Protein AF-A0A497PRG1-F1 (afdb_monomer_lite)

pLDDT: mean 86.16, std 14.89, range [38.84, 97.88]

Secondary structure (DSSP, 8-state):
--TT---HHHHHHHHHHHHHHHHHHHHHHHHHHHHSSSHHHHHHHHHHHHHHHHHHHHHHHHHHHHH--------SS----------

Sequence (87 aa):
MDVGKVDKHKEKLIKTVSEEVTTLFEKVLDYAEVAVPNSDQYKKLRSKILRVGNNCIRNISKEINLHYEVKYVAPTETVIESKLANK

Radius of gyration: 21.88 Å; chains: 1; bounding box: 43×38×67 Å

Foldseek 3Di:
DCPPCPDVVLVVVLVVVLVVLVVVLVVVLVVLVVPPPDDVVSVVVNVVSVVVSVVVSVVVSVCSVPPPDDDDDDDPDDDDDDDPDDD

Structure (mmCIF, N/CA/C/O backbone):
data_AF-A0A497PRG1-F1
#
_entry.id   AF-A0A497PRG1-F1
#
loop_
_atom_site.group_PDB
_atom_site.id
_atom_site.type_symbol
_atom_site.label_atom_id
_atom_site.label_alt_id
_atom_site.label_comp_id
_atom_site.label_asym_id
_atom_site.label_entity_id
_atom_site.label_seq_id
_atom_site.pdbx_PDB_ins_code
_atom_site.Cartn_x
_atom_site.Cartn_y
_atom_site.Cartn_z
_atom_site.occupancy
_atom_site.B_iso_or_equiv
_atom_site.auth_seq_id
_atom_site.auth_comp_id
_atom_site.auth_asym_id
_atom_site.auth_atom_id
_atom_site.pdbx_PDB_model_num
ATOM 1 N N . MET A 1 1 ? 27.766 1.066 -20.676 1.00 38.84 1 MET A N 1
ATOM 2 C CA . MET A 1 1 ? 26.749 0.506 -19.762 1.00 38.84 1 MET A CA 1
ATOM 3 C C . MET A 1 1 ? 26.236 1.675 -18.947 1.00 38.84 1 MET A C 1
ATOM 5 O O . MET A 1 1 ? 27.015 2.268 -18.216 1.00 38.84 1 MET A O 1
ATOM 9 N N . ASP A 1 2 ? 25.011 2.113 -19.218 1.00 40.12 2 ASP A N 1
ATOM 10 C CA . ASP A 1 2 ? 24.459 3.373 -18.712 1.00 40.12 2 ASP A CA 1
ATOM 11 C C . ASP A 1 2 ? 23.814 3.121 -17.338 1.00 40.12 2 ASP A C 1
ATOM 13 O O . ASP A 1 2 ? 22.654 2.737 -17.234 1.00 40.12 2 ASP A O 1
ATOM 17 N N . VAL A 1 3 ? 24.620 3.239 -16.279 1.00 45.62 3 VAL A N 1
ATOM 18 C CA . VAL A 1 3 ? 24.275 2.894 -14.881 1.00 45.62 3 VAL A CA 1
ATOM 19 C C . VAL A 1 3 ? 23.340 3.942 -14.231 1.00 45.62 3 VAL A C 1
ATOM 21 O O . VAL A 1 3 ? 23.017 3.847 -13.053 1.00 45.62 3 VAL A O 1
ATOM 24 N N . GLY A 1 4 ? 22.871 4.950 -14.978 1.00 42.75 4 GLY A N 1
ATOM 25 C CA . GLY A 1 4 ? 22.154 6.110 -14.425 1.00 42.75 4 GLY A CA 1
ATOM 26 C C . GLY A 1 4 ? 20.649 6.196 -14.700 1.00 42.75 4 GLY A C 1
ATOM 27 O O . GLY A 1 4 ? 19.976 7.021 -14.083 1.00 42.75 4 GLY A O 1
ATOM 28 N N . LYS A 1 5 ? 20.082 5.380 -15.598 1.00 50.16 5 LYS A N 1
ATOM 29 C CA . LYS A 1 5 ? 18.627 5.358 -15.826 1.00 50.16 5 LYS A CA 1
ATOM 30 C C . LYS A 1 5 ? 17.989 4.338 -14.897 1.00 50.16 5 LYS A C 1
ATOM 32 O O . LYS A 1 5 ? 17.704 3.216 -15.305 1.00 50.16 5 LYS A O 1
ATOM 37 N N . VAL A 1 6 ? 17.750 4.740 -13.651 1.00 53.91 6 VAL A N 1
ATOM 38 C CA . VAL A 1 6 ? 16.706 4.088 -12.854 1.00 53.91 6 VAL A CA 1
ATOM 39 C C . VAL A 1 6 ? 15.449 4.070 -13.726 1.00 53.91 6 VAL A C 1
ATOM 41 O O . VAL A 1 6 ? 15.054 5.066 -14.335 1.00 53.91 6 VAL A O 1
ATOM 44 N N . ASP A 1 7 ? 14.953 2.865 -13.942 1.00 74.69 7 ASP A N 1
ATOM 45 C CA . ASP A 1 7 ? 14.037 2.525 -15.011 1.00 74.69 7 ASP A CA 1
ATOM 46 C C . ASP A 1 7 ? 12.672 3.171 -14.745 1.00 74.69 7 ASP A C 1
ATOM 48 O O . ASP A 1 7 ? 11.888 2.678 -13.935 1.00 74.69 7 ASP A O 1
ATOM 52 N N . LYS A 1 8 ? 12.391 4.311 -15.395 1.00 82.06 8 LYS A N 1
ATOM 53 C CA . LYS A 1 8 ? 11.154 5.096 -15.203 1.00 82.06 8 LYS A CA 1
ATOM 54 C C . LYS A 1 8 ? 9.884 4.243 -15.307 1.00 82.06 8 LYS A C 1
ATOM 56 O O . LYS A 1 8 ? 8.861 4.576 -14.711 1.00 82.06 8 LYS A O 1
ATOM 61 N N . HIS A 1 9 ? 9.932 3.145 -16.062 1.00 83.00 9 HIS A N 1
ATOM 62 C CA . HIS A 1 9 ? 8.823 2.202 -16.171 1.00 83.00 9 HIS A CA 1
ATOM 63 C C . HIS A 1 9 ? 8.656 1.363 -14.900 1.00 83.00 9 HIS A C 1
ATOM 65 O O . HIS A 1 9 ? 7.525 1.190 -14.445 1.00 83.00 9 HIS A O 1
ATOM 71 N N . LYS A 1 10 ? 9.756 0.911 -14.283 1.00 87.81 10 LYS A N 1
ATOM 72 C CA . LYS A 1 10 ? 9.720 0.265 -12.962 1.00 87.81 10 LYS A CA 1
ATOM 73 C C . LYS A 1 10 ? 9.248 1.227 -11.888 1.00 87.81 10 LYS A C 1
ATOM 75 O O . LYS A 1 10 ? 8.410 0.847 -11.084 1.00 87.81 10 LYS A O 1
ATOM 80 N N . GLU A 1 11 ? 9.721 2.471 -11.894 1.00 89.69 11 GLU A N 1
ATOM 81 C CA . GLU A 1 11 ? 9.257 3.488 -10.940 1.00 89.69 11 GLU A CA 1
ATOM 82 C C . GLU A 1 11 ? 7.748 3.720 -11.060 1.00 89.69 11 GLU A C 1
ATOM 84 O O . GLU A 1 11 ? 7.039 3.757 -10.053 1.00 89.69 11 GLU A O 1
ATOM 89 N N . LYS A 1 12 ? 7.236 3.808 -12.295 1.00 90.19 12 LYS A N 1
ATOM 90 C CA . LYS A 1 12 ? 5.798 3.924 -12.550 1.00 90.19 12 LYS A CA 1
ATOM 91 C C . LYS A 1 12 ? 5.035 2.697 -12.047 1.00 90.19 12 LYS A C 1
ATOM 93 O O . LYS A 1 12 ? 4.016 2.867 -11.387 1.00 90.19 12 LYS A O 1
ATOM 98 N N . LEU A 1 13 ? 5.534 1.489 -12.314 1.00 90.06 13 LEU A N 1
ATOM 99 C CA . LEU A 1 13 ? 4.924 0.248 -11.830 1.00 90.06 13 LEU A CA 1
ATOM 100 C C . LEU A 1 13 ? 4.904 0.188 -10.296 1.00 90.06 13 LEU A C 1
ATOM 102 O O . LEU A 1 13 ? 3.860 -0.079 -9.709 1.00 90.06 13 LEU A O 1
ATOM 106 N N . ILE A 1 14 ? 6.032 0.488 -9.648 1.00 94.06 14 ILE A N 1
ATOM 107 C CA . ILE A 1 14 ? 6.151 0.540 -8.186 1.00 94.06 14 ILE A CA 1
ATOM 108 C C . ILE A 1 14 ? 5.142 1.529 -7.612 1.00 94.06 14 ILE A C 1
ATOM 110 O O . ILE A 1 14 ? 4.460 1.205 -6.641 1.00 94.06 14 ILE A O 1
ATOM 114 N N . LYS A 1 15 ? 5.015 2.714 -8.219 1.00 95.25 15 LYS A N 1
ATOM 115 C CA . LYS A 1 15 ? 4.043 3.721 -7.792 1.00 95.25 15 LYS A CA 1
ATOM 116 C C . LYS A 1 15 ? 2.612 3.188 -7.876 1.00 95.25 15 LYS A C 1
ATOM 118 O O . LYS A 1 15 ? 1.911 3.234 -6.872 1.00 95.25 15 LYS A O 1
ATOM 123 N N . THR A 1 16 ? 2.212 2.633 -9.020 1.00 95.38 16 THR A N 1
ATOM 124 C CA . THR A 1 16 ? 0.860 2.083 -9.212 1.00 95.38 16 THR A CA 1
ATOM 125 C C . THR A 1 16 ? 0.547 0.978 -8.206 1.00 95.38 16 THR A C 1
ATOM 127 O O . THR A 1 16 ? -0.480 1.029 -7.538 1.00 95.38 16 THR A O 1
ATOM 130 N N . VAL A 1 17 ? 1.456 0.019 -8.014 1.00 94.62 17 VAL A N 1
ATOM 131 C CA . VAL A 1 17 ? 1.229 -1.067 -7.050 1.00 94.62 17 VAL A CA 1
ATOM 132 C C . VAL A 1 17 ? 1.199 -0.540 -5.610 1.00 94.62 17 VAL A C 1
ATOM 134 O O . VAL A 1 17 ? 0.413 -1.009 -4.792 1.00 94.62 17 VAL A O 1
ATOM 137 N N . SER A 1 18 ? 2.012 0.467 -5.283 1.00 96.69 18 SER A N 1
ATOM 138 C CA . SER A 1 18 ? 1.994 1.094 -3.953 1.00 96.69 18 SER A CA 1
ATOM 139 C C . SER A 1 18 ? 0.662 1.788 -3.659 1.00 96.69 18 SER A C 1
ATOM 141 O O . SER A 1 18 ? 0.173 1.714 -2.530 1.00 96.69 18 SER A O 1
ATOM 143 N N . GLU A 1 19 ? 0.069 2.440 -4.661 1.00 97.62 19 GLU A N 1
ATOM 144 C CA . GLU A 1 19 ? -1.258 3.060 -4.563 1.00 97.62 19 GLU A CA 1
ATOM 145 C C . GLU A 1 19 ? -2.338 1.995 -4.319 1.00 97.62 19 GLU A C 1
ATOM 147 O O . GLU A 1 19 ? -3.110 2.121 -3.369 1.00 97.62 19 GLU A O 1
ATOM 152 N N . GLU A 1 20 ? -2.328 0.892 -5.074 1.00 97.12 20 GLU A N 1
ATOM 153 C CA . GLU A 1 20 ? -3.276 -0.218 -4.885 1.00 97.12 20 GLU A CA 1
ATOM 154 C C . GLU A 1 20 ? -3.168 -0.862 -3.498 1.00 97.12 20 GLU A C 1
ATOM 156 O O . GLU A 1 20 ? -4.182 -1.101 -2.833 1.00 97.12 20 GLU A O 1
ATOM 161 N N . VAL A 1 21 ? -1.940 -1.108 -3.026 1.00 97.25 21 VAL A N 1
ATOM 162 C CA . VAL A 1 21 ? -1.705 -1.626 -1.672 1.00 97.25 21 VAL A CA 1
ATOM 163 C C . VAL A 1 21 ? -2.221 -0.631 -0.635 1.00 97.25 21 VAL A C 1
ATOM 165 O O . VAL A 1 21 ? -2.879 -1.036 0.318 1.00 97.25 21 VAL A O 1
ATOM 168 N N . THR A 1 22 ? -1.990 0.667 -0.819 1.00 97.06 22 THR A N 1
ATOM 169 C CA . THR A 1 22 ? -2.500 1.687 0.109 1.00 97.06 22 THR A CA 1
ATOM 170 C C . THR A 1 22 ? -4.026 1.643 0.189 1.00 97.06 22 THR A C 1
ATOM 172 O O . THR A 1 22 ? -4.564 1.491 1.285 1.00 97.06 22 THR A O 1
ATOM 175 N N . THR A 1 23 ? -4.720 1.638 -0.953 1.00 97.44 23 THR A N 1
ATOM 176 C CA . THR A 1 23 ? -6.189 1.548 -1.008 1.00 97.44 23 THR A CA 1
ATOM 177 C C . THR A 1 23 ? -6.726 0.262 -0.377 1.00 97.44 23 THR A C 1
ATOM 179 O O . THR A 1 23 ? -7.763 0.280 0.288 1.00 97.44 23 THR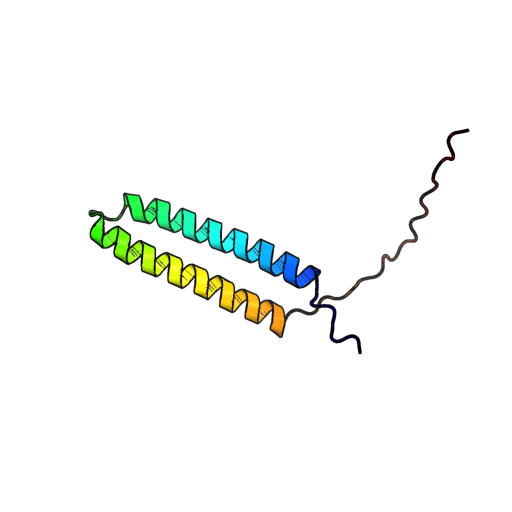 A O 1
ATOM 182 N N . LEU A 1 24 ? -6.040 -0.872 -0.551 1.00 97.38 24 LEU A N 1
ATOM 183 C CA . LEU A 1 24 ? -6.420 -2.122 0.111 1.00 97.38 24 LEU A CA 1
ATOM 184 C C . LEU A 1 24 ? -6.381 -1.972 1.637 1.00 97.38 24 LEU A C 1
ATOM 186 O O . LEU A 1 24 ? -7.330 -2.352 2.322 1.00 97.38 24 LEU A O 1
ATOM 190 N N . PHE A 1 25 ? -5.2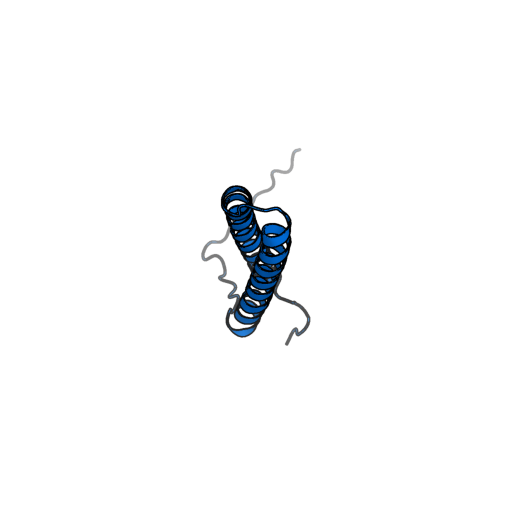88 -1.428 2.169 1.00 97.44 25 PHE A N 1
ATOM 191 C CA . PHE A 1 25 ? -5.111 -1.275 3.610 1.00 97.44 25 PHE A CA 1
ATOM 192 C C . PHE A 1 25 ? -6.045 -0.214 4.205 1.00 97.44 25 PHE A C 1
ATOM 194 O O . PHE A 1 25 ? -6.501 -0.400 5.329 1.00 97.44 25 PHE A O 1
ATOM 201 N N . GLU A 1 26 ? -6.389 0.838 3.461 1.00 96.31 26 GLU A N 1
ATOM 202 C CA . GLU A 1 26 ? -7.435 1.798 3.844 1.00 96.31 26 GLU A CA 1
ATOM 203 C C . GLU A 1 26 ? -8.790 1.105 4.009 1.00 96.31 26 GLU A C 1
ATOM 205 O O . GLU A 1 26 ? -9.387 1.190 5.078 1.00 96.31 26 GLU A O 1
ATOM 210 N N . LYS A 1 27 ? -9.212 0.292 3.032 1.00 96.56 27 LYS A N 1
ATOM 211 C CA . LYS A 1 27 ? -10.464 -0.478 3.145 1.00 96.56 27 LYS A CA 1
ATOM 212 C C . LYS A 1 27 ? -10.462 -1.423 4.344 1.00 96.56 27 LYS A C 1
ATOM 214 O O . LYS A 1 27 ? -11.475 -1.582 5.015 1.00 96.56 27 LYS A O 1
ATOM 219 N N . VAL A 1 28 ? -9.330 -2.071 4.629 1.00 96.56 28 VAL A N 1
ATOM 220 C CA . VAL A 1 28 ? -9.192 -2.925 5.821 1.00 96.56 28 VAL A CA 1
ATOM 221 C C . VAL A 1 28 ? -9.364 -2.110 7.106 1.00 96.56 28 VAL A C 1
ATOM 223 O O . VAL A 1 28 ? -9.967 -2.606 8.059 1.00 96.56 28 VAL A O 1
ATOM 226 N N . LEU A 1 29 ? -8.852 -0.878 7.145 1.00 96.88 29 LEU A N 1
ATOM 227 C CA . LEU A 1 29 ? -9.036 0.016 8.286 1.00 96.88 29 LEU A CA 1
ATOM 228 C C . LEU A 1 29 ? -10.498 0.423 8.462 1.00 96.88 29 LEU A C 1
ATOM 230 O O . LEU A 1 29 ? -10.963 0.377 9.597 1.00 96.88 29 LEU A O 1
ATOM 234 N N . ASP A 1 30 ? -11.224 0.705 7.379 1.00 96.00 30 ASP A N 1
ATOM 235 C CA . ASP A 1 30 ? -12.653 1.043 7.438 1.00 96.00 30 ASP A CA 1
ATOM 236 C C . ASP A 1 30 ? -13.464 -0.075 8.114 1.00 96.00 30 ASP A C 1
ATOM 238 O O . ASP A 1 30 ? -14.250 0.167 9.032 1.00 96.00 30 ASP A O 1
ATOM 242 N N . TYR A 1 31 ? -13.224 -1.333 7.725 1.00 95.69 31 TYR A N 1
ATOM 243 C CA . TYR A 1 31 ? -13.873 -2.478 8.372 1.00 95.69 31 TYR A CA 1
ATOM 244 C C . TYR A 1 31 ? -13.435 -2.646 9.830 1.00 95.69 31 TYR A C 1
ATOM 246 O O . TYR A 1 31 ? -14.258 -2.946 10.697 1.00 95.69 31 TYR A O 1
ATOM 254 N N . ALA A 1 32 ? -12.144 -2.464 10.115 1.00 95.06 32 ALA A N 1
ATOM 255 C CA . ALA A 1 32 ? -11.611 -2.594 11.466 1.00 95.06 32 ALA A CA 1
ATOM 256 C C . ALA A 1 32 ? -12.161 -1.519 12.417 1.00 95.06 32 ALA A C 1
ATOM 258 O O . ALA A 1 32 ? -12.341 -1.799 13.600 1.00 95.06 32 ALA A O 1
ATOM 259 N N . GLU A 1 33 ? -12.444 -0.318 11.919 1.00 94.31 33 GLU A N 1
ATOM 260 C CA . GLU A 1 33 ? -13.011 0.775 12.710 1.00 94.31 33 GLU A CA 1
ATOM 261 C C . GLU A 1 33 ? -14.417 0.451 13.213 1.00 94.31 33 GLU A C 1
ATOM 263 O O . GLU A 1 33 ? -14.734 0.717 14.370 1.00 94.31 33 GLU A O 1
ATOM 268 N N . VAL A 1 34 ? -15.231 -0.187 12.370 1.00 94.31 34 VAL A N 1
ATOM 269 C CA . VAL A 1 34 ? -16.596 -0.601 12.723 1.00 94.31 34 VAL A CA 1
ATOM 270 C C . VAL A 1 34 ? -16.597 -1.870 13.581 1.00 94.31 34 VAL A C 1
ATOM 272 O O . VAL A 1 34 ? -17.415 -2.009 14.488 1.00 94.31 34 VAL A O 1
ATOM 275 N N . ALA A 1 35 ? -15.695 -2.815 13.302 1.00 94.25 35 ALA A N 1
ATOM 276 C CA . ALA A 1 35 ? -15.6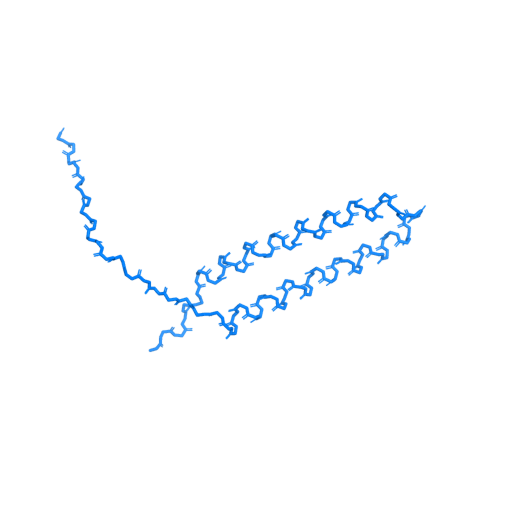89 -4.121 13.959 1.00 94.25 35 ALA A CA 1
ATOM 277 C C . ALA A 1 35 ? -15.054 -4.114 15.361 1.00 94.25 35 ALA A C 1
ATOM 279 O O . ALA A 1 35 ? -15.343 -5.000 16.169 1.00 94.25 35 ALA A O 1
ATOM 280 N N . VAL A 1 36 ? -14.156 -3.168 15.658 1.00 93.56 36 VAL A N 1
ATOM 281 C CA . VAL A 1 36 ? -13.439 -3.140 16.939 1.00 93.56 36 VAL A CA 1
ATOM 282 C C . VAL A 1 36 ? -14.248 -2.369 17.991 1.00 93.56 36 VAL A C 1
ATOM 284 O O . VAL A 1 36 ? -14.532 -1.189 17.811 1.00 93.56 36 VAL A O 1
ATOM 287 N N . PRO A 1 37 ? -14.561 -2.983 19.146 1.00 87.69 37 PRO A N 1
ATOM 288 C CA . PRO A 1 37 ? -15.531 -2.439 20.100 1.00 87.69 37 PRO A CA 1
ATOM 289 C C . PRO A 1 37 ? -15.058 -1.204 20.881 1.00 87.69 37 PRO A C 1
ATOM 291 O O . PRO A 1 37 ? -15.869 -0.562 21.543 1.00 87.69 37 PRO A O 1
ATOM 294 N N . ASN A 1 38 ? -13.761 -0.872 20.873 1.00 93.06 38 ASN A N 1
ATOM 295 C CA . ASN A 1 38 ? -13.259 0.329 21.543 1.00 93.06 38 ASN A CA 1
ATOM 296 C C . ASN A 1 38 ? -12.132 1.035 20.776 1.00 93.06 38 ASN A C 1
ATOM 298 O O . ASN A 1 38 ? -11.316 0.421 20.084 1.00 93.06 38 ASN A O 1
ATOM 302 N N . SER A 1 39 ? -12.066 2.357 20.964 1.00 92.25 39 SER A N 1
ATOM 303 C CA . SER A 1 39 ? -11.133 3.239 20.252 1.00 92.25 39 SER A CA 1
ATOM 304 C C . SER A 1 39 ? -9.661 2.907 20.530 1.00 92.25 39 SER A C 1
ATOM 306 O O . SER A 1 39 ? -8.825 2.986 19.631 1.00 92.25 39 SER A O 1
ATOM 308 N N . ASP A 1 40 ? -9.312 2.488 21.747 1.00 94.50 40 ASP A N 1
ATOM 309 C CA . ASP A 1 40 ? -7.912 2.245 22.110 1.00 94.50 40 ASP A CA 1
ATOM 310 C C . ASP A 1 40 ? -7.355 0.942 21.525 1.00 94.50 40 ASP A C 1
ATOM 312 O O . ASP A 1 40 ? -6.190 0.890 21.113 1.00 94.50 40 ASP A O 1
ATOM 316 N N . GLN A 1 41 ? -8.171 -0.109 21.428 1.00 93.69 41 GLN A N 1
ATOM 317 C CA . GLN A 1 41 ? -7.818 -1.322 20.690 1.00 93.69 41 GLN A CA 1
ATOM 318 C C . GLN A 1 41 ? -7.728 -1.032 19.194 1.00 93.69 41 GLN A C 1
ATOM 320 O O . GLN A 1 41 ? -6.767 -1.479 18.562 1.00 93.69 41 GLN A O 1
ATOM 325 N N . TYR A 1 42 ? -8.647 -0.227 18.648 1.00 96.25 42 TYR A N 1
ATOM 326 C CA . TYR A 1 42 ? -8.592 0.174 17.244 1.00 96.25 42 TYR A CA 1
ATOM 327 C C . TYR A 1 42 ? -7.306 0.945 16.932 1.00 96.25 42 TYR A C 1
ATOM 329 O O . TYR A 1 42 ? -6.589 0.571 16.010 1.00 96.25 42 TYR A O 1
ATOM 337 N N . LYS A 1 43 ? -6.908 1.932 17.746 1.00 96.00 43 LYS A N 1
ATOM 338 C CA . LYS A 1 43 ? -5.638 2.671 17.564 1.00 96.00 43 LYS A CA 1
ATOM 339 C C . LYS A 1 43 ? -4.417 1.745 17.514 1.00 96.00 43 LYS A C 1
ATOM 341 O O . LYS A 1 43 ? -3.528 1.919 16.668 1.00 96.00 43 LYS A O 1
ATOM 346 N N . LYS A 1 44 ? -4.369 0.745 18.403 1.00 95.38 44 LYS A N 1
ATOM 347 C CA . LYS A 1 44 ? -3.294 -0.262 18.433 1.00 95.38 44 LYS A CA 1
ATOM 348 C C . LYS A 1 44 ? -3.317 -1.137 17.179 1.00 95.38 44 LYS A C 1
ATOM 350 O O . LYS A 1 44 ? -2.260 -1.380 16.596 1.00 95.38 44 LYS A O 1
ATOM 355 N N . LEU A 1 45 ? -4.496 -1.593 16.758 1.00 95.75 45 LEU A N 1
ATOM 356 C CA . LEU A 1 45 ? -4.669 -2.410 15.559 1.00 95.75 45 LEU A CA 1
ATOM 357 C C . LEU A 1 45 ? -4.326 -1.625 14.286 1.00 95.75 45 LEU A C 1
ATOM 359 O O . LEU A 1 45 ? -3.502 -2.085 13.499 1.00 95.75 45 LEU A O 1
ATOM 363 N N . ARG A 1 46 ? -4.856 -0.409 14.136 1.00 96.50 46 ARG A N 1
ATOM 364 C CA . ARG A 1 46 ? -4.568 0.523 13.039 1.00 96.50 46 ARG A CA 1
ATOM 365 C C . ARG A 1 46 ? -3.070 0.710 12.843 1.00 96.50 46 ARG A C 1
ATOM 367 O O . ARG A 1 46 ? -2.566 0.579 11.733 1.00 96.50 46 ARG A O 1
ATOM 374 N N . SER A 1 47 ? -2.337 0.941 13.931 1.00 97.12 47 SER A N 1
ATOM 375 C CA . SER A 1 47 ? -0.877 1.098 13.880 1.00 97.12 47 SER A CA 1
ATOM 376 C C . SER A 1 47 ? -0.162 -0.154 13.352 1.00 97.1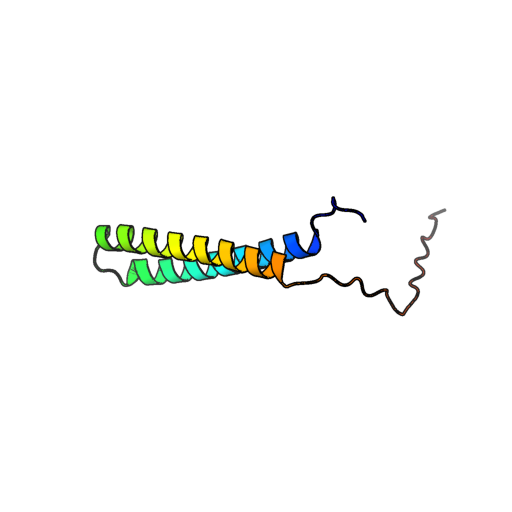2 47 SER A C 1
ATOM 378 O O . SER A 1 47 ? 0.821 -0.041 12.618 1.00 97.12 47 SER A O 1
ATOM 380 N N . LYS A 1 48 ? -0.649 -1.355 13.696 1.00 96.81 48 LYS A N 1
ATOM 381 C CA . LYS A 1 48 ? -0.113 -2.623 13.174 1.00 96.81 48 LYS A CA 1
ATOM 382 C C . LYS A 1 48 ? -0.447 -2.803 11.693 1.00 96.81 48 LYS A C 1
ATOM 384 O O . LYS A 1 48 ? 0.454 -3.126 10.925 1.00 96.81 48 LYS A O 1
ATOM 389 N N . ILE A 1 49 ? -1.693 -2.544 11.296 1.00 96.75 49 ILE A N 1
ATOM 390 C CA . ILE A 1 49 ? -2.166 -2.640 9.906 1.00 96.75 49 ILE A CA 1
ATOM 391 C C . ILE A 1 49 ? -1.336 -1.725 8.998 1.00 96.75 49 ILE A C 1
ATOM 393 O O . ILE A 1 49 ? -0.750 -2.197 8.028 1.00 96.75 49 ILE A O 1
ATOM 397 N N . LEU A 1 50 ? -1.167 -0.453 9.373 1.00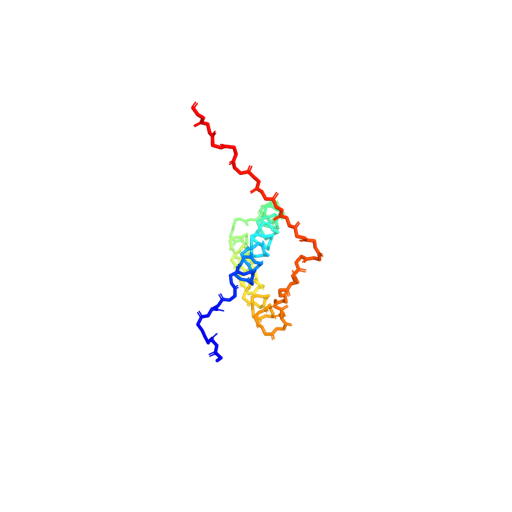 96.50 50 LEU A N 1
ATOM 398 C CA . LEU A 1 50 ? -0.346 0.501 8.618 1.00 96.50 50 LEU A CA 1
ATOM 399 C C . LEU A 1 50 ? 1.121 0.066 8.517 1.00 96.50 50 LEU A C 1
ATOM 401 O O . LEU A 1 50 ? 1.756 0.220 7.474 1.00 96.50 50 LEU A O 1
ATOM 405 N N . ARG A 1 51 ? 1.684 -0.506 9.590 1.00 97.81 51 ARG A N 1
ATOM 406 C CA . ARG A 1 51 ? 3.057 -1.030 9.565 1.00 97.81 51 ARG A CA 1
ATOM 407 C C . ARG A 1 51 ? 3.195 -2.195 8.584 1.00 97.81 51 ARG A C 1
ATOM 409 O O . ARG A 1 51 ? 4.182 -2.247 7.854 1.00 97.81 51 ARG A O 1
ATOM 416 N N . VAL A 1 52 ? 2.224 -3.106 8.562 1.00 97.31 52 VAL A N 1
ATOM 417 C CA . VAL A 1 52 ? 2.203 -4.233 7.622 1.00 97.31 52 VAL A CA 1
ATOM 418 C C . VAL A 1 52 ? 2.048 -3.735 6.184 1.00 97.31 52 VAL A C 1
ATOM 420 O O . VAL A 1 52 ? 2.816 -4.174 5.332 1.00 97.31 52 VAL A O 1
ATOM 423 N N . GLY A 1 53 ? 1.160 -2.771 5.924 1.00 97.00 53 GLY A N 1
ATOM 424 C CA . GLY A 1 53 ? 1.002 -2.157 4.598 1.00 97.00 53 GLY A CA 1
ATOM 425 C C . GLY A 1 53 ? 2.302 -1.537 4.085 1.00 97.00 53 GLY A C 1
ATOM 426 O O . GLY A 1 53 ? 2.761 -1.858 2.990 1.00 97.00 53 GLY A O 1
ATOM 427 N N . ASN A 1 54 ? 2.987 -0.761 4.929 1.00 97.12 54 ASN A N 1
ATOM 428 C CA . ASN A 1 54 ? 4.296 -0.194 4.594 1.00 97.12 54 ASN A CA 1
ATOM 429 C C . ASN A 1 54 ? 5.359 -1.268 4.311 1.00 97.12 54 ASN A C 1
ATOM 431 O O . ASN A 1 54 ? 6.187 -1.106 3.416 1.00 97.12 54 ASN A O 1
ATOM 435 N N . ASN A 1 55 ? 5.360 -2.368 5.065 1.00 97.88 55 ASN A N 1
ATOM 436 C CA . ASN A 1 55 ? 6.278 -3.480 4.813 1.00 97.88 55 ASN A CA 1
ATOM 437 C C . ASN A 1 55 ? 5.962 -4.197 3.495 1.00 97.88 55 ASN A C 1
ATOM 439 O O . ASN A 1 55 ? 6.887 -4.567 2.777 1.00 97.88 55 ASN A O 1
ATOM 443 N N . CYS A 1 56 ? 4.680 -4.347 3.158 1.00 97.00 56 CYS A N 1
ATOM 444 C CA . CYS A 1 56 ? 4.235 -4.909 1.887 1.00 97.00 56 CYS A CA 1
ATOM 445 C C . CYS A 1 56 ? 4.779 -4.088 0.709 1.00 97.00 56 CYS A C 1
ATOM 447 O O . CYS A 1 56 ? 5.464 -4.635 -0.155 1.00 97.00 56 CYS A O 1
ATOM 449 N N . ILE A 1 57 ? 4.590 -2.764 0.745 1.00 97.31 57 ILE A N 1
ATOM 450 C CA . ILE A 1 57 ? 5.101 -1.839 -0.280 1.00 97.31 57 ILE A CA 1
ATOM 451 C C . ILE A 1 57 ? 6.621 -1.967 -0.435 1.00 97.31 57 ILE A C 1
ATOM 453 O O . ILE A 1 57 ? 7.121 -2.083 -1.556 1.00 97.31 57 ILE A O 1
ATOM 457 N N . ARG A 1 58 ? 7.370 -1.997 0.677 1.00 96.94 58 ARG A N 1
ATOM 458 C CA . ARG A 1 58 ? 8.837 -2.152 0.644 1.00 96.94 58 ARG A CA 1
ATOM 459 C C . ARG A 1 58 ? 9.268 -3.464 -0.002 1.00 96.94 58 ARG A C 1
ATOM 461 O O . ARG A 1 58 ? 10.179 -3.456 -0.827 1.00 96.94 58 ARG A O 1
ATOM 468 N N . ASN A 1 59 ? 8.625 -4.569 0.365 1.00 96.75 59 ASN A N 1
ATOM 469 C CA . ASN A 1 59 ? 8.971 -5.886 -0.159 1.00 96.75 59 ASN A CA 1
ATOM 470 C C . ASN A 1 59 ? 8.643 -5.988 -1.648 1.00 96.75 59 ASN A C 1
ATOM 472 O O . ASN A 1 59 ? 9.512 -6.362 -2.423 1.00 96.75 59 ASN A O 1
ATOM 476 N N . ILE A 1 60 ? 7.451 -5.564 -2.069 1.00 94.19 60 ILE A N 1
ATOM 477 C CA . ILE A 1 60 ? 7.066 -5.572 -3.486 1.00 94.19 60 ILE A CA 1
ATOM 478 C C . ILE A 1 60 ? 8.008 -4.693 -4.315 1.00 94.19 60 ILE A C 1
ATOM 480 O O . ILE A 1 60 ? 8.486 -5.116 -5.363 1.00 94.19 60 ILE A O 1
ATOM 484 N N . SER A 1 61 ? 8.334 -3.494 -3.826 1.00 94.00 61 SER A N 1
ATOM 485 C CA . SER A 1 61 ? 9.277 -2.602 -4.510 1.00 94.00 61 SER A CA 1
ATOM 486 C C . SER A 1 61 ? 10.651 -3.254 -4.677 1.00 94.00 61 SER A C 1
ATOM 488 O O . SER A 1 61 ? 11.288 -3.112 -5.720 1.00 94.00 61 SER A O 1
ATOM 490 N N . LYS A 1 62 ? 11.116 -3.989 -3.661 1.00 94.38 62 LYS A N 1
ATOM 491 C CA . LYS A 1 62 ? 12.370 -4.746 -3.721 1.00 94.38 62 LYS A CA 1
ATOM 492 C C . LYS A 1 62 ? 12.296 -5.866 -4.763 1.00 94.38 62 LYS A C 1
ATOM 494 O O . LYS A 1 62 ? 13.208 -5.971 -5.577 1.00 94.38 62 LYS A O 1
ATOM 499 N N . GLU A 1 63 ? 11.216 -6.643 -4.774 1.00 93.44 63 GLU A N 1
ATOM 500 C CA . GLU A 1 63 ? 11.002 -7.729 -5.740 1.00 93.44 63 GLU A CA 1
ATOM 501 C C . GLU A 1 63 ? 10.960 -7.213 -7.185 1.00 93.44 63 GLU A C 1
ATOM 503 O O . GLU A 1 63 ? 11.632 -7.761 -8.058 1.00 93.44 63 GLU A O 1
ATOM 508 N N . ILE A 1 64 ? 10.251 -6.106 -7.440 1.00 90.38 64 ILE A N 1
ATOM 509 C CA . ILE A 1 64 ? 10.206 -5.469 -8.766 1.00 90.38 64 ILE A CA 1
ATOM 510 C C . ILE A 1 64 ? 11.608 -5.029 -9.199 1.00 90.38 64 ILE A C 1
ATOM 512 O O . ILE A 1 64 ? 12.026 -5.273 -10.330 1.00 90.38 64 ILE A O 1
ATOM 516 N N . ASN A 1 65 ? 12.367 -4.409 -8.298 1.00 88.56 65 ASN A N 1
ATOM 517 C CA . ASN A 1 65 ? 13.712 -3.950 -8.627 1.00 88.56 65 ASN A CA 1
ATOM 518 C C . ASN A 1 65 ? 14.682 -5.103 -8.924 1.00 88.56 65 ASN A C 1
ATOM 520 O O . ASN A 1 65 ? 15.495 -4.969 -9.839 1.00 88.56 65 ASN A O 1
ATOM 524 N N . LEU A 1 66 ? 14.587 -6.214 -8.186 1.00 88.75 66 LEU A N 1
ATOM 525 C CA . LEU A 1 66 ? 15.485 -7.364 -8.324 1.00 88.75 66 LEU A CA 1
ATOM 526 C C . LEU A 1 66 ? 15.140 -8.269 -9.509 1.00 88.75 66 LEU A C 1
ATOM 528 O O . LEU A 1 66 ? 16.050 -8.760 -10.174 1.00 88.75 66 LEU A O 1
ATOM 532 N N . HIS A 1 67 ? 13.853 -8.510 -9.758 1.00 87.88 67 HIS A N 1
ATOM 533 C CA . HIS A 1 67 ? 13.424 -9.610 -10.626 1.00 87.88 67 HIS A CA 1
ATOM 534 C C . HIS A 1 67 ? 12.744 -9.174 -11.923 1.00 87.88 67 HIS A C 1
ATOM 536 O O . HIS A 1 67 ? 12.654 -9.980 -12.846 1.00 87.88 67 HIS A O 1
ATOM 542 N N . TYR A 1 68 ? 12.275 -7.928 -12.034 1.00 81.50 68 TYR A N 1
ATOM 543 C CA . TYR A 1 68 ? 11.595 -7.479 -13.248 1.00 81.50 68 TYR A CA 1
ATOM 544 C C . TYR A 1 68 ? 12.606 -6.859 -14.211 1.00 81.50 68 TYR A C 1
ATOM 546 O O . TYR A 1 68 ? 13.386 -5.983 -13.840 1.00 81.50 68 TYR A O 1
ATOM 554 N N . GLU A 1 69 ? 12.577 -7.284 -15.469 1.00 80.19 69 GLU A N 1
ATOM 555 C CA . GLU A 1 69 ? 13.377 -6.710 -16.551 1.00 80.19 69 GLU A CA 1
ATOM 556 C C . GLU A 1 69 ? 12.450 -5.934 -17.491 1.00 80.19 69 GLU A C 1
ATOM 558 O O . GLU A 1 69 ? 11.482 -6.490 -18.011 1.00 80.19 69 GLU A O 1
ATOM 563 N N . VAL A 1 70 ? 12.721 -4.647 -17.714 1.00 73.75 70 VAL A N 1
ATOM 564 C CA . VAL A 1 70 ? 11.966 -3.863 -18.697 1.00 73.75 70 VAL A CA 1
ATOM 565 C C . VAL A 1 70 ? 12.614 -4.063 -20.054 1.00 73.75 70 VAL A C 1
ATOM 567 O O . VAL A 1 70 ? 13.734 -3.621 -20.305 1.00 73.75 70 VAL A O 1
ATOM 570 N N . LYS A 1 71 ? 11.891 -4.744 -20.940 1.00 76.88 71 LYS A N 1
ATOM 571 C CA . LYS A 1 71 ? 12.304 -4.947 -22.326 1.00 76.88 71 LYS A CA 1
ATOM 572 C C . LYS A 1 71 ? 11.595 -3.934 -23.205 1.00 76.88 71 LYS A C 1
ATOM 574 O O . LYS A 1 71 ? 10.368 -3.899 -23.256 1.00 76.88 71 LYS A O 1
ATOM 579 N N . TYR A 1 72 ? 12.372 -3.120 -23.911 1.00 70.94 72 TYR A N 1
ATOM 580 C CA . TYR A 1 72 ? 11.832 -2.308 -24.989 1.00 70.94 72 TYR A CA 1
ATOM 581 C C . TYR A 1 72 ? 11.494 -3.221 -26.168 1.00 70.94 72 TYR A C 1
ATOM 583 O O . TYR A 1 72 ? 12.379 -3.859 -26.738 1.00 70.94 72 TYR A O 1
ATOM 591 N N . VAL A 1 73 ? 10.214 -3.281 -26.526 1.00 76.50 73 VAL A N 1
ATOM 592 C CA . VAL A 1 73 ? 9.755 -3.946 -27.745 1.00 76.50 73 VAL A CA 1
ATOM 593 C C . VAL A 1 73 ? 9.553 -2.857 -28.789 1.00 76.50 73 VAL A C 1
ATOM 595 O O . VAL A 1 73 ? 8.680 -2.004 -28.635 1.00 76.50 73 VAL A O 1
ATOM 598 N N . ALA A 1 74 ? 10.401 -2.851 -29.820 1.00 74.56 74 ALA A N 1
ATOM 599 C CA . ALA A 1 74 ? 10.257 -1.910 -30.920 1.00 74.56 74 ALA A CA 1
ATOM 600 C C . ALA A 1 74 ? 8.924 -2.165 -31.647 1.00 74.56 74 ALA A C 1
ATOM 602 O O . ALA A 1 74 ? 8.576 -3.331 -31.863 1.00 74.56 74 AL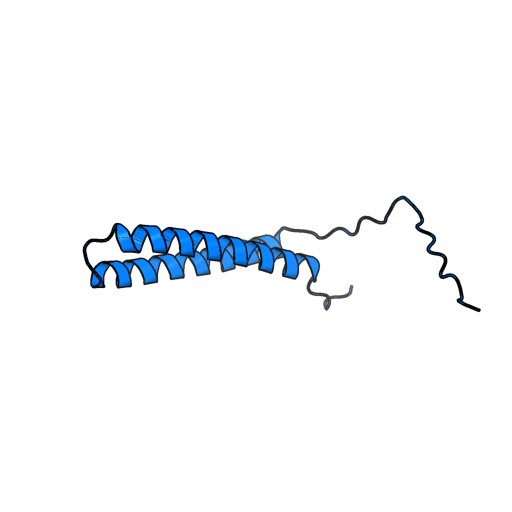A A O 1
ATOM 603 N N . PRO A 1 75 ? 8.188 -1.113 -32.043 1.00 77.69 75 PRO A N 1
ATOM 604 C CA . PRO A 1 75 ? 7.022 -1.278 -32.899 1.00 77.69 75 PRO A CA 1
ATOM 605 C C . PRO A 1 75 ? 7.418 -2.015 -34.185 1.00 77.69 75 PRO A C 1
ATOM 607 O O . PRO A 1 75 ? 8.415 -1.666 -34.816 1.00 77.69 75 PRO A O 1
ATOM 610 N N . THR A 1 76 ? 6.646 -3.028 -34.579 1.00 83.62 76 THR A N 1
ATOM 611 C CA . THR A 1 76 ? 6.839 -3.747 -35.854 1.00 83.62 76 THR A CA 1
ATOM 612 C C . THR A 1 76 ? 6.404 -2.922 -37.061 1.00 83.62 76 THR A C 1
ATOM 614 O O . THR A 1 76 ? 6.720 -3.267 -38.196 1.00 83.62 76 THR A O 1
ATOM 617 N N . GLU A 1 77 ? 5.678 -1.833 -36.820 1.00 78.50 77 GLU A N 1
ATOM 618 C CA . GLU A 1 77 ? 5.121 -0.959 -37.840 1.00 78.50 77 GLU A CA 1
ATOM 619 C C . GLU A 1 77 ? 5.746 0.432 -37.755 1.00 78.50 77 GLU A C 1
ATOM 621 O O . GLU A 1 77 ? 6.011 0.965 -36.675 1.00 78.50 77 GLU A O 1
ATOM 626 N N . THR A 1 78 ? 5.982 1.030 -38.921 1.00 77.38 78 THR A N 1
ATOM 627 C CA . THR A 1 78 ? 6.487 2.399 -39.025 1.00 77.38 78 THR A CA 1
ATOM 628 C C . THR A 1 78 ? 5.306 3.363 -39.041 1.00 77.38 78 THR A C 1
ATOM 630 O O . THR A 1 78 ? 4.537 3.384 -39.998 1.00 77.38 78 THR A O 1
ATOM 633 N N . VAL A 1 79 ? 5.170 4.177 -37.994 1.00 78.44 79 VAL A N 1
ATOM 634 C CA . VAL A 1 79 ? 4.155 5.237 -37.930 1.00 78.44 79 VAL A CA 1
ATOM 635 C C . VAL A 1 79 ? 4.708 6.495 -38.602 1.00 78.44 79 VAL A C 1
ATOM 637 O O . VAL A 1 79 ? 5.697 7.062 -38.139 1.00 78.44 79 VAL A O 1
ATOM 640 N N . ILE A 1 80 ? 4.078 6.935 -39.694 1.00 80.62 80 ILE A N 1
ATOM 641 C CA . ILE A 1 80 ? 4.398 8.199 -40.373 1.00 80.62 80 ILE A CA 1
ATOM 642 C C . ILE A 1 80 ? 3.325 9.227 -39.997 1.00 80.62 80 ILE A C 1
ATOM 644 O O . ILE A 1 80 ? 2.199 9.158 -40.486 1.00 80.62 80 ILE A O 1
ATOM 648 N N . GLU A 1 81 ? 3.669 10.195 -39.147 1.00 78.12 81 GLU A N 1
ATOM 649 C CA . GLU A 1 81 ? 2.806 11.347 -38.859 1.00 78.12 81 GLU A CA 1
ATOM 650 C C . GLU A 1 81 ? 3.147 12.520 -39.786 1.00 78.12 81 GLU A C 1
ATOM 652 O O . GLU A 1 81 ? 4.238 13.090 -39.729 1.00 78.12 81 GLU A O 1
ATOM 657 N N . SER A 1 82 ? 2.190 12.912 -40.630 1.00 77.19 82 SER A N 1
ATOM 658 C CA . SER A 1 82 ? 2.282 14.130 -41.437 1.00 77.19 82 SER A CA 1
ATOM 659 C C . SER A 1 82 ? 1.686 15.307 -40.669 1.00 77.19 82 SER A C 1
ATOM 661 O O . SER A 1 82 ? 0.483 15.342 -40.403 1.00 77.19 82 SER A O 1
ATOM 663 N N . LYS A 1 83 ? 2.515 16.296 -40.320 1.00 74.19 83 LYS A N 1
ATOM 664 C CA . LYS A 1 83 ? 2.024 17.586 -39.822 1.00 74.19 83 LYS A CA 1
ATOM 665 C C . LYS A 1 83 ? 1.660 18.449 -41.025 1.00 74.19 83 LYS A C 1
ATOM 667 O O . LYS A 1 83 ? 2.547 18.929 -41.727 1.00 74.19 83 LYS A O 1
ATOM 672 N N . LEU A 1 84 ? 0.363 18.645 -41.262 1.00 71.56 84 LEU A N 1
ATOM 673 C CA . LEU A 1 84 ? -0.117 19.639 -42.220 1.00 71.56 84 LEU A CA 1
ATOM 674 C C . LEU A 1 84 ? 0.402 21.014 -41.783 1.00 71.56 84 LEU A C 1
ATOM 676 O O . LEU A 1 84 ? 0.030 21.526 -40.728 1.00 71.56 84 LEU A O 1
ATOM 680 N N . ALA A 1 85 ? 1.297 21.593 -42.581 1.00 64.44 85 ALA A N 1
ATOM 681 C CA . ALA A 1 85 ? 1.657 22.991 -42.442 1.00 64.44 85 ALA A CA 1
ATOM 682 C C . ALA A 1 85 ? 0.416 23.813 -42.811 1.00 64.44 85 ALA A C 1
ATOM 684 O O . ALA A 1 85 ? 0.039 23.867 -43.982 1.00 64.44 85 ALA A O 1
ATOM 685 N N . ASN A 1 86 ? -0.242 24.405 -41.813 1.00 60.75 86 ASN A N 1
ATOM 686 C CA . ASN A 1 86 ? -1.265 25.412 -42.066 1.00 60.75 86 ASN A CA 1
ATOM 687 C C . ASN A 1 86 ? -0.592 26.572 -42.810 1.00 60.75 86 ASN A C 1
ATOM 689 O O . ASN A 1 86 ? 0.321 27.202 -42.272 1.00 60.75 86 ASN A O 1
ATOM 693 N N . LYS A 1 87 ? -0.996 26.762 -44.068 1.00 48.66 87 LYS A N 1
ATOM 694 C CA . LYS A 1 87 ? -0.631 27.903 -44.909 1.00 48.66 87 LYS A CA 1
ATOM 695 C C . LYS A 1 87 ? -1.395 29.146 -44.485 1.00 48.66 87 LYS A C 1
ATOM 697 O O . LYS A 1 87 ? -2.588 28.994 -44.141 1.00 48.66 87 LYS A O 1
#